Protein AF-A0A1G8MQ29-F1 (afdb_monomer_lite)

Structure (mmCIF, N/CA/C/O backbone):
data_AF-A0A1G8MQ29-F1
#
_entry.id   AF-A0A1G8MQ29-F1
#
loop_
_atom_site.group_PDB
_atom_site.id
_atom_site.type_symbol
_atom_site.label_atom_id
_atom_site.label_alt_id
_atom_site.label_comp_id
_atom_site.label_asym_id
_atom_site.label_entity_id
_atom_site.label_seq_id
_atom_site.pdbx_PDB_ins_code
_atom_site.Cartn_x
_atom_site.Cartn_y
_atom_site.Cartn_z
_atom_site.occupancy
_atom_site.B_iso_or_equiv
_atom_site.auth_seq_id
_atom_site.auth_comp_id
_atom_site.auth_asym_id
_atom_site.auth_atom_id
_atom_site.pdbx_PDB_model_num
ATOM 1 N N . MET A 1 1 ? 25.812 -59.696 -32.024 1.00 43.06 1 MET A N 1
ATOM 2 C CA . MET A 1 1 ? 26.783 -60.469 -31.212 1.00 43.06 1 MET A CA 1
ATOM 3 C C . MET A 1 1 ? 26.946 -59.745 -29.875 1.00 43.06 1 MET A C 1
ATOM 5 O O . MET A 1 1 ? 27.004 -58.524 -29.919 1.00 43.06 1 MET A O 1
ATOM 9 N N . LYS A 1 2 ? 26.996 -60.479 -28.745 1.00 42.94 2 LYS A N 1
ATOM 10 C CA . LYS A 1 2 ? 26.611 -60.116 -27.348 1.00 42.94 2 LYS A CA 1
ATOM 11 C C . LYS A 1 2 ? 25.101 -60.308 -27.122 1.00 42.94 2 LYS A C 1
ATOM 13 O O . LYS A 1 2 ? 24.331 -59.411 -27.417 1.00 42.94 2 LYS A O 1
ATOM 18 N N . VAL A 1 3 ? 24.565 -61.509 -26.886 1.00 38.62 3 VAL A N 1
ATOM 19 C CA . VAL A 1 3 ? 24.860 -62.586 -25.909 1.00 38.62 3 VAL A CA 1
ATOM 20 C C . VAL A 1 3 ? 24.613 -62.157 -24.459 1.00 38.62 3 VAL A C 1
ATOM 22 O O . VAL A 1 3 ? 25.480 -61.572 -23.825 1.00 38.62 3 VAL A O 1
ATOM 25 N N . PHE A 1 4 ? 23.386 -62.470 -24.022 1.00 38.66 4 PHE A N 1
ATOM 26 C CA . 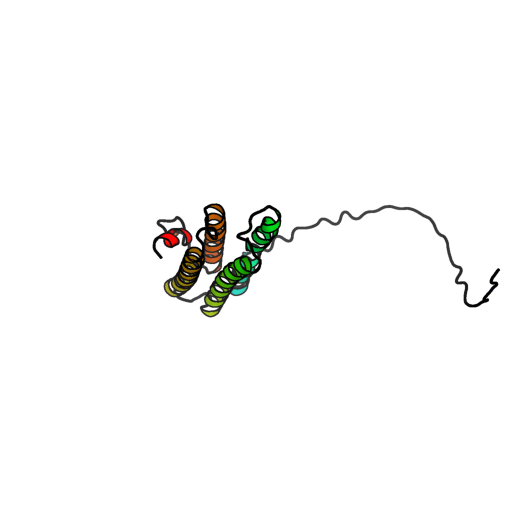PHE A 1 4 ? 22.964 -63.064 -22.749 1.00 38.66 4 PHE A CA 1
ATOM 27 C C . PHE A 1 4 ? 23.654 -62.625 -21.449 1.00 38.66 4 PHE A C 1
ATOM 29 O O . PHE A 1 4 ? 24.789 -63.006 -21.185 1.00 38.66 4 PHE A O 1
ATOM 36 N N . PHE A 1 5 ? 22.866 -62.028 -20.547 1.00 41.78 5 PHE A N 1
ATOM 37 C CA . PHE A 1 5 ? 22.913 -62.404 -19.136 1.00 41.78 5 PHE A CA 1
ATOM 38 C C . PHE A 1 5 ? 21.500 -62.701 -18.625 1.00 41.78 5 PHE A C 1
ATOM 40 O O . PHE A 1 5 ? 20.535 -61.997 -18.914 1.00 41.78 5 PHE A O 1
ATOM 47 N N . LEU A 1 6 ? 21.425 -63.845 -17.964 1.00 37.16 6 LEU A N 1
ATOM 48 C CA . LEU A 1 6 ? 20.270 -64.620 -17.543 1.00 37.16 6 LEU A CA 1
ATOM 49 C C . LEU A 1 6 ? 19.754 -64.148 -16.166 1.00 37.16 6 LEU A C 1
ATOM 51 O O . LEU A 1 6 ? 20.589 -63.859 -15.319 1.00 37.16 6 LEU A O 1
ATOM 55 N N . LEU A 1 7 ? 18.420 -64.231 -15.970 1.00 34.41 7 LEU A N 1
ATOM 56 C CA . LEU A 1 7 ? 17.682 -64.795 -14.803 1.00 34.41 7 LEU A CA 1
ATOM 57 C C . LEU A 1 7 ? 17.927 -64.142 -13.403 1.00 34.41 7 LEU A C 1
ATOM 59 O O . LEU A 1 7 ? 19.050 -63.833 -13.053 1.00 34.41 7 LEU A O 1
ATOM 63 N N . ILE A 1 8 ? 16.990 -63.875 -12.477 1.00 37.47 8 ILE A N 1
ATOM 64 C CA . ILE A 1 8 ? 15.744 -64.492 -11.951 1.00 37.47 8 ILE A CA 1
ATOM 65 C C . ILE A 1 8 ? 15.048 -63.346 -11.136 1.00 37.47 8 ILE A C 1
ATOM 67 O O . ILE A 1 8 ? 15.761 -62.528 -10.565 1.00 37.47 8 ILE A O 1
ATOM 71 N N . ILE A 1 9 ? 13.721 -63.146 -11.056 1.00 41.03 9 ILE A N 1
ATOM 72 C CA . ILE A 1 9 ? 12.843 -63.635 -9.962 1.00 41.03 9 ILE A CA 1
ATOM 73 C C . ILE A 1 9 ? 11.404 -63.101 -10.120 1.00 41.03 9 ILE A C 1
ATOM 75 O O . ILE A 1 9 ? 11.174 -61.909 -10.289 1.00 41.03 9 ILE A O 1
ATOM 79 N N . ALA A 1 10 ? 10.485 -64.058 -9.948 1.00 40.28 10 ALA A N 1
ATOM 80 C CA . ALA A 1 10 ? 9.101 -64.001 -9.473 1.00 40.28 10 ALA A CA 1
ATOM 81 C C . ALA A 1 10 ? 8.011 -63.367 -10.349 1.00 40.28 10 ALA A C 1
ATOM 83 O O . ALA A 1 10 ? 7.729 -62.173 -10.333 1.00 40.28 10 ALA A O 1
ATOM 84 N N . GLN A 1 11 ? 7.279 -64.284 -10.980 1.00 42.88 11 GLN A N 1
ATOM 85 C CA . GLN A 1 11 ? 5.867 -64.166 -11.304 1.00 42.88 11 GLN A CA 1
ATOM 86 C C . GLN A 1 11 ? 5.037 -63.879 -10.040 1.00 42.88 11 GLN A C 1
ATOM 88 O O . GLN A 1 11 ? 5.117 -64.615 -9.058 1.00 42.88 11 GLN A O 1
ATOM 93 N N . LEU A 1 12 ? 4.150 -62.891 -10.127 1.00 41.97 12 LEU A N 1
ATOM 94 C CA . LEU A 1 12 ? 2.882 -62.885 -9.403 1.00 41.97 12 LEU A CA 1
ATOM 95 C C . LEU A 1 12 ? 1.780 -62.736 -10.449 1.00 41.97 12 LEU A C 1
ATOM 97 O O . LEU A 1 12 ? 1.478 -61.653 -10.944 1.00 41.97 12 LEU A O 1
ATOM 101 N N . LEU A 1 13 ? 1.228 -63.885 -10.828 1.00 42.59 13 LEU A N 1
ATOM 102 C CA . LEU A 1 13 ? -0.071 -63.974 -11.468 1.00 42.59 13 LEU A CA 1
ATOM 103 C C . LEU A 1 13 ? -1.115 -63.650 -10.402 1.00 42.59 13 LEU A C 1
ATOM 105 O O . LEU A 1 13 ? -1.199 -64.368 -9.411 1.00 42.59 13 LEU A O 1
ATOM 109 N N . CYS A 1 14 ? -1.926 -62.619 -10.624 1.00 33.47 14 CYS A N 1
ATOM 110 C CA . CYS A 1 14 ? -3.363 -62.764 -10.440 1.00 33.47 14 CYS A CA 1
ATOM 111 C C . CYS A 1 14 ? -4.138 -61.582 -11.028 1.00 33.47 14 CYS A C 1
ATOM 113 O O . CYS A 1 14 ? -4.015 -60.442 -10.597 1.00 33.47 14 CYS A O 1
ATOM 115 N N . ASN A 1 15 ? -5.040 -61.965 -11.927 1.00 37.38 15 ASN A N 1
ATOM 116 C CA . ASN A 1 15 ? -6.368 -61.400 -12.103 1.00 37.38 15 ASN A CA 1
ATOM 117 C C . ASN A 1 15 ? -6.518 -60.142 -12.977 1.00 37.38 15 ASN A C 1
ATOM 119 O O . ASN A 1 15 ? -6.646 -59.015 -12.508 1.00 37.38 15 ASN A O 1
ATOM 123 N N . CYS A 1 16 ? -6.665 -60.393 -14.282 1.00 37.03 16 CYS A N 1
ATOM 124 C CA . CYS A 1 16 ? -7.562 -59.598 -15.113 1.00 37.03 16 CYS A CA 1
ATOM 125 C C . CYS A 1 16 ? -8.984 -59.673 -14.541 1.00 37.03 16 CYS A C 1
ATOM 127 O O . CYS A 1 16 ? -9.575 -60.749 -14.500 1.00 37.03 16 CYS A O 1
ATOM 129 N N . ASN A 1 17 ? -9.564 -58.528 -14.194 1.00 39.81 17 ASN A N 1
ATOM 130 C CA . ASN A 1 17 ? -11.003 -58.353 -14.321 1.00 39.81 17 ASN A CA 1
ATOM 131 C C . ASN A 1 17 ? -11.294 -56.954 -14.863 1.00 39.81 17 ASN A C 1
ATOM 133 O O . ASN A 1 17 ? -11.234 -55.951 -14.156 1.00 39.81 17 ASN A O 1
ATOM 137 N N . SER A 1 18 ? -11.585 -56.911 -16.156 1.00 43.41 18 SER A N 1
ATOM 138 C CA . SER A 1 18 ? -12.232 -55.797 -16.822 1.00 43.41 18 SER A CA 1
ATOM 139 C C . SER A 1 18 ? -13.719 -55.813 -16.474 1.00 43.41 18 SER A C 1
ATOM 141 O O . SER A 1 18 ? -14.455 -56.652 -16.991 1.00 43.41 18 SER A O 1
ATOM 143 N N . ASN A 1 19 ? -14.192 -54.856 -15.675 1.00 33.25 19 ASN A N 1
ATOM 144 C CA . ASN A 1 19 ? -15.547 -54.360 -15.880 1.00 33.25 19 ASN A CA 1
ATOM 145 C C . ASN A 1 19 ? -15.706 -52.899 -15.453 1.00 33.25 19 ASN A C 1
ATOM 147 O O . ASN A 1 19 ? -15.593 -52.520 -14.291 1.00 33.25 19 ASN A O 1
ATOM 151 N N . THR A 1 20 ? -15.987 -52.105 -16.473 1.00 42.69 20 THR A N 1
ATOM 152 C CA . THR A 1 20 ? -16.469 -50.733 -16.490 1.00 42.69 20 THR A CA 1
ATOM 153 C C . THR A 1 20 ? -17.643 -50.488 -15.544 1.00 42.69 20 THR A C 1
ATOM 155 O O . THR A 1 20 ? -18.653 -51.183 -15.624 1.00 42.69 20 THR A O 1
ATOM 158 N N . LYS A 1 21 ? -17.566 -49.411 -14.755 1.00 35.41 21 LYS A N 1
ATOM 159 C CA . LYS A 1 21 ? -18.692 -48.493 -14.513 1.00 35.41 21 LYS A CA 1
ATOM 160 C C . LYS A 1 21 ? -18.160 -47.144 -14.036 1.00 35.41 21 LYS A C 1
ATOM 162 O O . LYS A 1 21 ? -17.715 -46.981 -12.906 1.00 35.41 21 LYS A O 1
ATOM 167 N N . SER A 1 22 ? -18.220 -46.184 -14.949 1.00 37.84 22 SER A N 1
ATOM 168 C CA . SER A 1 22 ? -18.047 -44.759 -14.712 1.00 37.84 22 SER A CA 1
ATOM 169 C C . SER A 1 22 ? -19.053 -44.254 -13.675 1.00 37.84 22 SER A C 1
ATOM 171 O O . SER A 1 22 ? -20.263 -44.294 -13.903 1.00 37.84 22 SER A O 1
ATOM 173 N N . LYS A 1 23 ? -18.545 -43.712 -12.572 1.00 38.91 23 LYS A N 1
ATOM 174 C CA . LYS A 1 23 ? -19.179 -42.618 -11.835 1.00 38.91 23 LYS A CA 1
ATOM 175 C C . LYS A 1 23 ? -18.068 -41.642 -11.476 1.00 38.91 23 LYS A C 1
ATOM 177 O O . LYS A 1 23 ? -17.437 -41.763 -10.435 1.00 38.91 23 LYS A O 1
ATOM 182 N N . THR A 1 24 ? -17.780 -40.730 -12.397 1.00 37.34 24 THR A N 1
ATOM 183 C CA . THR A 1 24 ? -17.066 -39.496 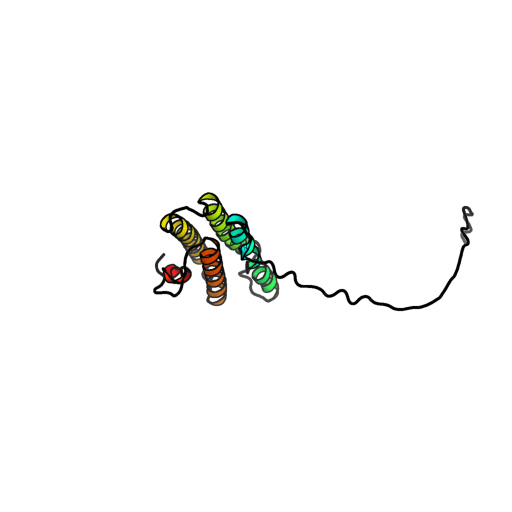-12.078 1.00 37.34 24 THR A CA 1
ATOM 184 C C . THR A 1 24 ? -17.968 -38.693 -11.156 1.00 37.34 24 THR A C 1
ATOM 186 O O . THR A 1 24 ? -18.961 -38.111 -11.591 1.00 37.34 24 THR A O 1
ATOM 189 N N . ASP A 1 25 ? -17.643 -38.767 -9.871 1.00 38.91 25 ASP A N 1
ATOM 190 C CA . ASP A 1 25 ? -18.096 -37.845 -8.849 1.00 38.91 25 ASP A CA 1
ATOM 191 C C . ASP A 1 25 ? -17.679 -36.438 -9.281 1.00 38.91 25 ASP A C 1
ATOM 193 O O . ASP A 1 25 ? -16.497 -36.138 -9.476 1.00 38.91 25 ASP A O 1
ATOM 197 N N . MET A 1 26 ? -18.678 -35.608 -9.556 1.00 42.94 26 MET A N 1
ATOM 198 C CA . MET A 1 26 ? -18.498 -34.221 -9.936 1.00 42.94 26 MET A CA 1
ATOM 199 C C . MET A 1 26 ? -18.197 -33.475 -8.638 1.00 42.94 26 MET A C 1
ATOM 201 O O . MET A 1 26 ? -19.090 -32.919 -8.001 1.00 42.94 26 MET A O 1
ATOM 205 N N . GLY A 1 27 ? -16.928 -33.544 -8.228 1.00 38.56 27 GLY A N 1
ATOM 206 C CA . GLY A 1 27 ? -16.370 -32.808 -7.105 1.00 38.56 27 GLY A CA 1
ATOM 207 C C . GLY A 1 27 ? -16.578 -31.319 -7.331 1.00 38.56 27 GLY A C 1
ATOM 208 O O . GLY A 1 27 ? -15.792 -30.648 -7.993 1.00 38.56 27 GLY A O 1
ATOM 209 N N . SER A 1 28 ? -17.696 -30.827 -6.811 1.00 43.56 28 SER A N 1
ATOM 210 C CA . SER A 1 28 ? -18.037 -29.422 -6.731 1.00 43.56 28 SER A CA 1
ATOM 211 C C . SER A 1 28 ? -16.914 -28.713 -5.983 1.00 43.56 28 SER A C 1
ATOM 213 O O . SER A 1 28 ? -16.771 -28.874 -4.770 1.00 43.56 28 SER A O 1
ATOM 215 N N . VAL A 1 29 ? -16.107 -27.935 -6.708 1.00 42.88 29 VAL A N 1
ATOM 216 C CA . VAL A 1 29 ? -15.176 -26.970 -6.124 1.00 42.88 29 VAL A CA 1
ATOM 217 C C . VAL A 1 29 ? -16.032 -25.892 -5.468 1.00 42.88 29 VAL A C 1
ATOM 219 O O . VAL A 1 29 ? -16.328 -24.845 -6.041 1.00 42.88 29 VAL A O 1
ATOM 222 N N . HIS A 1 30 ? -16.503 -26.185 -4.258 1.00 41.78 30 HIS A N 1
ATOM 223 C CA . HIS A 1 30 ? -17.039 -25.187 -3.359 1.00 41.78 30 HIS A CA 1
ATOM 224 C C . HIS A 1 30 ? -15.884 -24.241 -3.047 1.00 41.78 30 HIS A C 1
ATOM 226 O O . HIS A 1 30 ? -15.027 -24.526 -2.213 1.00 41.78 30 HIS A O 1
ATOM 232 N N . LYS A 1 31 ? -15.853 -23.111 -3.758 1.00 49.09 31 LYS A N 1
ATOM 233 C CA . LYS A 1 31 ? -15.123 -21.912 -3.359 1.00 49.09 31 LYS A CA 1
ATOM 234 C C . LYS A 1 31 ? -15.584 -21.602 -1.937 1.00 49.09 31 LYS A C 1
ATOM 236 O O . LYS A 1 31 ? -16.685 -21.086 -1.749 1.00 49.09 31 LYS A O 1
ATOM 241 N N . VAL A 1 32 ? -14.796 -22.009 -0.940 1.00 43.62 32 VAL A N 1
ATOM 242 C CA . VAL A 1 32 ? -15.079 -21.735 0.469 1.00 43.62 32 VAL A CA 1
ATOM 243 C C . VAL A 1 32 ? -15.098 -20.221 0.602 1.00 43.62 32 VAL A C 1
ATOM 245 O O . VAL A 1 32 ? -14.066 -19.556 0.584 1.00 43.62 32 VAL A O 1
ATOM 248 N N . ARG A 1 33 ? -16.304 -19.659 0.639 1.00 48.03 33 ARG A N 1
ATOM 249 C CA . ARG A 1 33 ? -16.532 -18.245 0.891 1.00 48.03 33 ARG A CA 1
ATOM 250 C C . ARG A 1 33 ? -16.209 -18.033 2.364 1.00 48.03 33 ARG A C 1
ATOM 252 O O . ARG A 1 33 ? -17.042 -18.305 3.223 1.00 48.03 33 ARG A O 1
ATOM 259 N N . TYR A 1 34 ? -14.967 -17.649 2.645 1.00 51.81 34 TYR A N 1
ATOM 260 C CA . TYR A 1 34 ? -14.513 -17.353 3.998 1.00 51.81 34 TYR A CA 1
ATOM 261 C C . TYR A 1 34 ? -15.418 -16.258 4.579 1.00 51.81 34 TYR A C 1
ATOM 263 O O . TYR A 1 34 ? -15.590 -15.196 3.978 1.00 51.81 34 TYR A O 1
ATOM 271 N N . ASN A 1 35 ? -16.067 -16.544 5.706 1.00 58.03 35 ASN A N 1
ATOM 272 C CA . ASN A 1 35 ? -16.950 -15.598 6.377 1.00 58.03 35 ASN A CA 1
ATOM 273 C C . ASN A 1 35 ? -16.059 -14.531 7.039 1.00 58.03 35 ASN A C 1
ATOM 275 O O . ASN A 1 35 ? -15.435 -14.805 8.061 1.00 58.03 35 ASN A O 1
ATOM 279 N N . SER A 1 36 ? -15.967 -13.324 6.466 1.00 56.28 36 SER A N 1
ATOM 280 C CA . SER A 1 36 ? -15.068 -12.259 6.963 1.00 56.28 36 SER A CA 1
ATOM 281 C C . SER A 1 36 ? -15.369 -11.811 8.403 1.00 56.28 36 SER A C 1
ATOM 283 O O . SER A 1 36 ? -14.525 -11.199 9.056 1.00 56.28 36 SER A O 1
ATOM 285 N N . ALA A 1 37 ? -16.548 -12.165 8.928 1.00 65.31 37 ALA A N 1
ATOM 286 C CA . ALA A 1 37 ? -16.989 -11.855 10.283 1.00 65.31 37 ALA A CA 1
ATOM 287 C C . ALA A 1 37 ? -16.193 -12.566 11.397 1.00 65.31 37 ALA A C 1
ATOM 289 O O . ALA A 1 37 ? -16.278 -12.134 12.542 1.00 65.31 37 ALA A O 1
ATOM 290 N N . SER A 1 38 ? -15.424 -13.625 11.101 1.00 84.44 38 SER A N 1
ATOM 291 C CA . SER A 1 38 ? -14.683 -14.389 12.123 1.00 84.44 38 SER A CA 1
ATOM 292 C C . SER A 1 38 ? -13.178 -14.113 12.172 1.00 84.44 38 SER A C 1
ATOM 294 O O . SER A 1 38 ? -12.480 -14.752 12.954 1.00 84.44 38 SER A O 1
ATOM 296 N N . MET A 1 39 ? -12.653 -13.227 11.323 1.00 92.44 39 MET A N 1
ATOM 297 C CA . MET A 1 39 ? -11.211 -12.977 11.256 1.00 92.44 39 MET A CA 1
ATOM 298 C C . MET A 1 39 ? -10.759 -12.052 12.387 1.00 92.44 39 MET A C 1
ATOM 300 O O . MET A 1 39 ? -11.361 -11.002 12.627 1.00 92.44 39 MET A O 1
ATOM 304 N N . THR A 1 40 ? -9.657 -12.408 13.039 1.00 96.69 40 THR A N 1
ATOM 305 C CA . THR A 1 40 ? -8.945 -11.516 13.961 1.00 96.69 40 THR A CA 1
ATOM 306 C C . THR A 1 40 ? -8.389 -10.299 13.216 1.00 96.69 40 THR A C 1
ATOM 308 O O . THR A 1 40 ? -8.173 -10.334 12.002 1.00 96.69 40 THR A O 1
ATOM 311 N N . TYR A 1 41 ? -8.100 -9.216 13.939 1.00 97.31 41 TYR A N 1
ATOM 312 C CA . TYR A 1 41 ? -7.455 -8.021 13.382 1.00 97.31 41 TYR A CA 1
ATOM 313 C C . TYR A 1 41 ? -6.177 -8.339 12.584 1.00 97.31 41 TYR A C 1
ATOM 315 O O . TYR A 1 41 ? -6.000 -7.881 11.455 1.00 97.31 41 TYR A O 1
ATOM 323 N N . GLN A 1 42 ? -5.312 -9.197 13.134 1.00 98.00 42 GLN A N 1
ATOM 324 C CA . GLN A 1 42 ? -4.077 -9.606 12.469 1.00 98.00 42 GLN A CA 1
ATOM 325 C C . GLN A 1 42 ? -4.343 -10.416 11.193 1.00 98.00 42 GLN A C 1
ATOM 327 O O . GLN A 1 42 ? -3.630 -10.245 10.204 1.00 98.00 42 GLN A O 1
ATOM 332 N N . GLU A 1 43 ? -5.342 -11.301 11.195 1.00 98.12 43 GLU A N 1
ATOM 333 C CA . GLU A 1 43 ? -5.715 -12.075 10.007 1.00 98.12 43 GLU A CA 1
ATOM 334 C C . GLU A 1 43 ? -6.292 -11.181 8.911 1.00 98.12 43 GLU A C 1
ATOM 336 O O . GLU A 1 43 ? -5.925 -11.361 7.752 1.00 98.12 43 GLU A O 1
ATOM 341 N N . LYS A 1 44 ? -7.129 -10.191 9.261 1.00 97.88 44 LYS A N 1
ATOM 342 C CA . LYS A 1 44 ? -7.653 -9.204 8.301 1.00 97.88 44 LYS A CA 1
ATOM 343 C C . LYS A 1 44 ? -6.505 -8.487 7.596 1.00 97.88 44 LYS A C 1
ATOM 345 O O . LYS A 1 44 ? -6.423 -8.525 6.372 1.00 97.88 44 LYS A O 1
ATOM 350 N N . LEU A 1 45 ? -5.560 -7.939 8.359 1.00 98.44 45 LEU A N 1
ATOM 351 C CA . LEU A 1 45 ? -4.381 -7.265 7.809 1.00 98.44 45 LEU A CA 1
ATOM 352 C C . LEU A 1 45 ? -3.506 -8.185 6.952 1.00 98.44 45 LEU A C 1
ATOM 354 O O . LEU A 1 45 ? -3.074 -7.802 5.869 1.00 98.44 45 LEU A O 1
ATOM 358 N N . LYS A 1 46 ? -3.247 -9.417 7.404 1.00 98.25 46 LYS A N 1
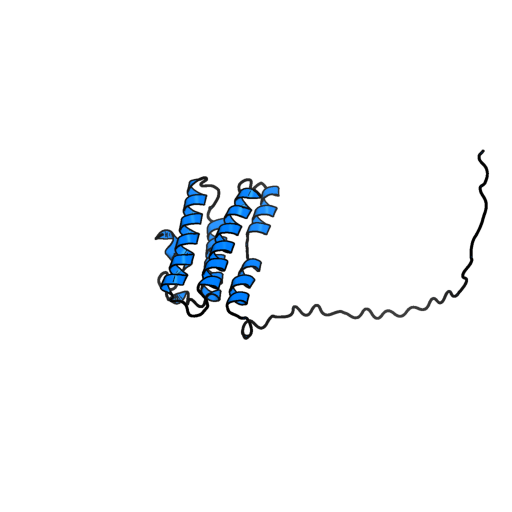ATOM 359 C CA . LYS A 1 46 ? -2.460 -10.382 6.621 1.00 98.25 46 LYS A CA 1
ATOM 360 C C . LYS A 1 46 ? -3.166 -10.800 5.334 1.00 98.25 46 LYS A C 1
ATOM 362 O O . LYS A 1 46 ? -2.477 -11.091 4.360 1.00 98.25 46 LYS A O 1
ATOM 367 N N . SER A 1 47 ? -4.498 -10.830 5.316 1.00 97.44 47 SER A N 1
ATOM 368 C CA . SER A 1 47 ? -5.252 -11.222 4.125 1.00 97.44 47 SER A CA 1
ATOM 369 C C . SER A 1 47 ? -5.108 -10.237 2.967 1.00 97.44 47 SER A C 1
ATOM 371 O O . SER A 1 47 ? -5.098 -10.681 1.825 1.00 97.44 47 SER A O 1
ATOM 373 N N . CYS A 1 48 ? -4.843 -8.952 3.240 1.00 97.88 48 CYS A N 1
ATOM 374 C CA . CYS A 1 48 ? -4.555 -7.946 2.210 1.00 97.88 48 CYS A CA 1
ATOM 375 C C . CYS A 1 48 ? -3.342 -8.304 1.334 1.00 97.88 48 CYS A C 1
ATOM 377 O O . CYS A 1 48 ? -3.221 -7.817 0.217 1.00 97.88 48 CYS A O 1
ATOM 379 N N . LYS A 1 49 ? -2.440 -9.179 1.804 1.00 97.94 49 LYS A N 1
ATOM 380 C CA . LYS A 1 49 ? -1.294 -9.637 1.003 1.00 97.94 49 LYS A CA 1
ATOM 381 C C . LYS A 1 49 ? -1.700 -10.466 -0.216 1.00 97.94 49 LYS A C 1
ATOM 383 O O . LYS A 1 49 ? -0.901 -10.595 -1.137 1.00 97.94 49 LYS A O 1
ATOM 388 N N . ALA A 1 50 ? -2.904 -11.041 -0.216 1.00 96.62 50 ALA A N 1
ATOM 389 C CA . ALA A 1 50 ? -3.433 -11.772 -1.365 1.00 96.62 50 ALA A CA 1
ATOM 390 C C . ALA A 1 50 ? -3.751 -10.848 -2.552 1.00 96.62 50 ALA A C 1
ATOM 392 O O . ALA A 1 50 ? -3.738 -11.312 -3.688 1.00 96.62 50 ALA A O 1
ATOM 393 N N . ASP A 1 51 ? -3.973 -9.559 -2.286 1.00 95.81 51 ASP A N 1
ATOM 394 C CA . ASP A 1 51 ? -4.312 -8.544 -3.286 1.00 95.81 51 ASP A CA 1
ATOM 395 C C . ASP A 1 51 ? -3.083 -7.729 -3.730 1.00 95.81 51 ASP A C 1
ATOM 397 O O . ASP A 1 51 ? -3.205 -6.717 -4.416 1.00 95.81 51 ASP A O 1
ATOM 401 N N . TYR A 1 52 ? -1.871 -8.153 -3.350 1.00 98.38 52 TYR A N 1
ATOM 402 C CA . TYR A 1 52 ? -0.645 -7.495 -3.795 1.00 98.38 52 TYR A CA 1
ATOM 403 C C . TYR A 1 52 ? -0.498 -7.575 -5.324 1.00 98.38 52 TYR A C 1
ATOM 405 O O . TYR A 1 52 ? -0.465 -8.679 -5.875 1.00 98.38 52 TYR A O 1
ATOM 413 N N . PRO A 1 53 ? -0.294 -6.438 -6.017 1.00 98.19 53 PRO A N 1
ATOM 414 C CA . PRO A 1 53 ? -0.174 -6.422 -7.474 1.00 98.19 53 PRO A CA 1
ATOM 415 C C . PRO A 1 53 ? 1.209 -6.892 -7.958 1.00 98.19 53 PRO A C 1
ATOM 417 O O . PRO A 1 53 ? 1.399 -7.145 -9.144 1.00 98.19 53 PRO A O 1
ATOM 420 N N . PHE A 1 54 ? 2.180 -7.044 -7.051 1.00 98.19 54 PHE A N 1
ATOM 421 C CA . PHE A 1 54 ? 3.602 -7.190 -7.385 1.00 98.19 54 PHE A CA 1
ATOM 422 C C . PHE A 1 54 ? 3.948 -8.481 -8.135 1.00 98.19 54 PHE A C 1
ATOM 424 O O . PHE A 1 54 ? 4.918 -8.501 -8.885 1.00 98.19 54 PHE A O 1
ATOM 431 N N . VAL A 1 55 ? 3.161 -9.553 -7.969 1.00 97.19 55 VAL A N 1
ATOM 432 C CA . VAL A 1 55 ? 3.328 -10.774 -8.780 1.00 97.19 55 VAL A CA 1
ATOM 433 C C . VAL A 1 55 ? 2.946 -10.491 -10.231 1.00 97.19 55 VAL A C 1
ATOM 435 O O . VAL A 1 55 ? 3.741 -10.759 -11.125 1.00 97.19 55 VAL A O 1
ATOM 438 N N . ARG A 1 56 ? 1.781 -9.867 -10.454 1.00 97.56 56 ARG A N 1
ATOM 439 C CA . ARG A 1 56 ? 1.322 -9.465 -11.790 1.00 97.56 56 ARG A CA 1
ATOM 440 C C . ARG A 1 56 ? 2.294 -8.477 -12.438 1.00 97.56 56 ARG A C 1
ATOM 442 O O . ARG A 1 56 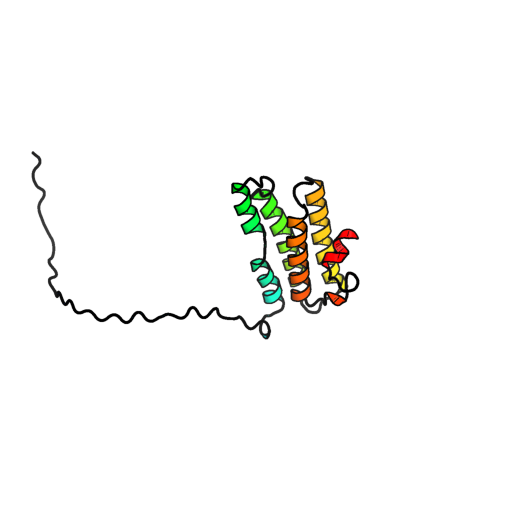? 2.622 -8.634 -13.606 1.00 97.56 56 ARG A O 1
ATOM 449 N N . TRP A 1 57 ? 2.780 -7.484 -11.692 1.00 98.06 57 TRP A N 1
ATOM 450 C CA . TRP A 1 57 ? 3.802 -6.555 -12.190 1.00 98.06 57 TRP A CA 1
ATOM 451 C C . TRP A 1 57 ? 5.064 -7.309 -12.621 1.00 98.06 57 TRP A C 1
ATOM 453 O O . TRP A 1 57 ? 5.547 -7.150 -13.738 1.00 98.06 57 TRP A O 1
ATOM 463 N N . ARG A 1 58 ? 5.5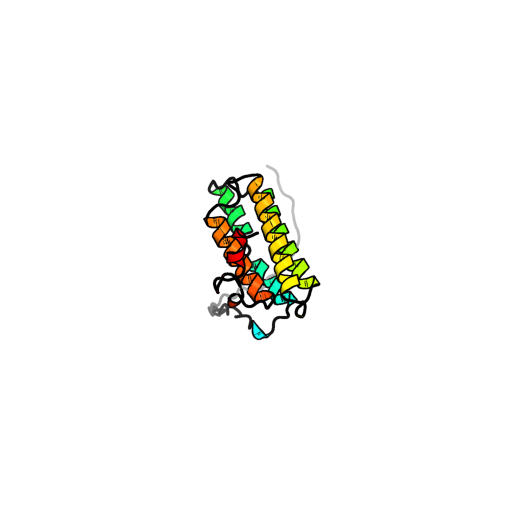62 -8.223 -11.783 1.00 97.88 58 ARG A N 1
ATOM 464 C CA . ARG A 1 58 ? 6.746 -9.022 -12.116 1.00 97.88 58 ARG A CA 1
ATOM 465 C C . ARG A 1 58 ? 6.550 -9.885 -13.366 1.00 97.88 58 ARG A C 1
ATOM 467 O O . ARG A 1 58 ? 7.494 -10.044 -14.137 1.00 97.88 58 ARG A O 1
ATOM 474 N N . GLU A 1 59 ? 5.356 -10.433 -13.576 1.00 97.88 59 GLU A N 1
ATOM 475 C CA . GLU A 1 59 ? 5.006 -11.171 -14.796 1.00 97.88 59 GLU A CA 1
ATOM 476 C C . GLU A 1 59 ? 5.034 -10.263 -16.036 1.00 97.88 59 GLU A C 1
ATOM 478 O O . GLU A 1 59 ? 5.628 -10.643 -17.050 1.00 97.88 59 GLU A O 1
ATOM 483 N N . ALA A 1 60 ? 4.500 -9.041 -15.921 1.00 97.38 60 ALA A N 1
ATOM 484 C CA . ALA A 1 60 ? 4.451 -8.043 -16.991 1.00 97.38 60 ALA A CA 1
ATOM 485 C C . ALA A 1 60 ? 5.838 -7.552 -17.448 1.00 97.38 60 ALA A C 1
ATOM 487 O O . ALA A 1 60 ? 5.983 -7.064 -18.567 1.00 97.38 60 ALA A O 1
ATOM 488 N N . PHE A 1 61 ? 6.900 -7.765 -16.667 1.00 97.44 61 PHE A N 1
ATOM 489 C CA . PHE A 1 61 ? 8.266 -7.529 -17.147 1.00 97.44 61 PHE A CA 1
ATOM 490 C C . PHE A 1 61 ? 8.573 -8.277 -18.455 1.00 97.44 61 PHE A C 1
ATOM 492 O O . PHE A 1 61 ? 9.232 -7.738 -19.340 1.00 97.44 61 PHE A O 1
ATOM 499 N N . ASN A 1 62 ? 8.067 -9.507 -18.612 1.00 95.69 62 ASN A N 1
ATOM 500 C CA . ASN A 1 62 ? 8.270 -10.289 -19.839 1.00 95.69 62 ASN A CA 1
ATOM 501 C C . ASN A 1 62 ? 7.459 -9.754 -21.035 1.00 95.69 62 ASN A C 1
ATOM 503 O O . ASN A 1 62 ? 7.668 -10.197 -22.162 1.00 95.69 62 ASN A O 1
ATOM 507 N N . GLU A 1 63 ? 6.547 -8.814 -20.790 1.00 96.06 63 GLU A N 1
ATOM 508 C CA . GLU A 1 63 ? 5.721 -8.135 -21.792 1.00 96.06 63 GLU A CA 1
ATOM 509 C C . GLU A 1 63 ? 6.300 -6.764 -22.187 1.00 96.06 63 GLU A C 1
ATOM 511 O O . GLU A 1 63 ? 5.699 -6.048 -22.984 1.00 96.06 63 GLU A O 1
ATOM 516 N N . GLY A 1 64 ? 7.487 -6.412 -21.673 1.00 96.12 64 GLY A N 1
ATOM 517 C CA . GLY A 1 64 ? 8.194 -5.168 -21.995 1.00 96.12 64 GLY A CA 1
ATOM 518 C C . GLY A 1 64 ? 8.088 -4.074 -20.931 1.00 96.12 64 GLY A C 1
ATOM 519 O O . GLY A 1 64 ? 8.599 -2.980 -21.151 1.00 96.12 64 GLY A O 1
ATOM 520 N N . PHE A 1 65 ? 7.474 -4.351 -19.776 1.00 96.06 65 PHE A N 1
ATOM 521 C CA . PHE A 1 65 ? 7.441 -3.427 -18.637 1.00 96.06 65 PHE A CA 1
ATOM 522 C C . PHE A 1 65 ? 8.728 -3.548 -17.803 1.00 96.06 65 PHE A C 1
ATOM 524 O O . PHE A 1 65 ? 8.760 -4.162 -16.732 1.00 96.06 65 PHE A O 1
ATOM 531 N N . GLU A 1 66 ? 9.827 -3.010 -18.337 1.00 95.81 66 GLU A N 1
ATOM 532 C CA . GLU A 1 66 ? 11.181 -3.146 -17.777 1.00 95.81 66 GLU A CA 1
ATOM 533 C C . GLU A 1 66 ? 11.319 -2.584 -16.351 1.00 95.81 66 GLU A C 1
ATOM 535 O O . GLU A 1 66 ? 12.139 -3.081 -15.575 1.00 95.81 66 GLU A O 1
ATOM 540 N N . GLN A 1 67 ? 10.474 -1.622 -15.961 1.00 95.56 67 GLN A N 1
ATOM 541 C CA . GLN A 1 67 ? 10.459 -1.052 -14.613 1.00 95.56 67 GLN A CA 1
ATOM 542 C C . GLN A 1 67 ? 10.101 -2.086 -13.534 1.00 95.56 67 GLN A C 1
ATOM 544 O O . GLN A 1 67 ? 10.529 -1.970 -12.382 1.00 95.56 67 GLN A O 1
ATOM 549 N N . TYR A 1 68 ? 9.380 -3.153 -13.890 1.00 97.44 68 TYR A N 1
ATOM 550 C CA . TYR A 1 68 ? 8.938 -4.180 -12.951 1.00 97.44 68 TYR A CA 1
ATOM 551 C C . TYR A 1 68 ? 10.004 -5.222 -12.628 1.00 97.44 68 TYR A C 1
ATOM 553 O O . TYR A 1 68 ? 9.685 -6.401 -12.482 1.00 97.44 68 TYR A O 1
ATOM 561 N N . THR A 1 69 ? 11.271 -4.823 -12.491 1.00 97.75 69 THR A N 1
ATOM 562 C CA . THR A 1 69 ? 12.361 -5.700 -12.034 1.00 97.75 69 THR A CA 1
ATOM 563 C C . THR A 1 69 ? 12.000 -6.418 -10.726 1.00 97.75 69 THR A C 1
ATOM 565 O O . THR A 1 69 ? 11.166 -5.955 -9.942 1.00 97.75 69 THR A O 1
ATOM 568 N N . GLU A 1 70 ? 12.621 -7.573 -10.472 1.00 98.25 70 GLU A N 1
ATOM 569 C CA . GLU A 1 70 ? 12.442 -8.280 -9.197 1.00 98.25 70 GLU A CA 1
ATOM 570 C C . GLU A 1 70 ? 12.804 -7.383 -8.004 1.00 98.25 70 GLU A C 1
ATOM 572 O O . GLU A 1 70 ? 12.080 -7.356 -7.010 1.00 98.25 70 GLU A O 1
ATOM 577 N N . GLU A 1 71 ? 13.880 -6.604 -8.130 1.00 98.00 71 GLU A N 1
ATOM 578 C CA . GLU A 1 71 ? 14.296 -5.631 -7.125 1.00 98.00 71 GLU A CA 1
ATOM 579 C C . GLU A 1 71 ? 13.196 -4.599 -6.854 1.00 98.00 71 GLU A C 1
ATOM 581 O O . GLU A 1 71 ? 12.757 -4.470 -5.711 1.00 98.00 71 GLU A O 1
ATOM 586 N N . ASN A 1 72 ? 12.682 -3.930 -7.888 1.00 97.56 72 ASN A N 1
ATOM 587 C CA . ASN A 1 72 ? 11.655 -2.901 -7.728 1.00 97.56 72 ASN A CA 1
ATOM 588 C C . ASN A 1 72 ? 10.372 -3.475 -7.120 1.00 97.56 72 ASN A C 1
ATOM 590 O O . ASN A 1 72 ? 9.873 -2.949 -6.123 1.00 97.56 72 ASN A O 1
ATOM 594 N N . CYS A 1 73 ? 9.883 -4.609 -7.629 1.00 98.25 73 CYS A N 1
ATOM 595 C CA . CYS A 1 73 ? 8.699 -5.275 -7.081 1.00 98.25 73 CYS A CA 1
ATOM 596 C C . CYS A 1 73 ? 8.884 -5.649 -5.600 1.00 98.25 73 CYS A C 1
ATOM 598 O O . CYS A 1 73 ? 7.971 -5.465 -4.790 1.00 98.25 73 CYS A O 1
ATOM 600 N N . ASN A 1 74 ? 10.073 -6.127 -5.219 1.00 98.50 74 ASN A N 1
ATOM 601 C CA . ASN A 1 74 ? 10.390 -6.447 -3.828 1.00 98.50 74 ASN A CA 1
ATOM 602 C C . ASN A 1 74 ? 10.462 -5.198 -2.940 1.00 98.50 74 ASN A C 1
ATOM 604 O O . ASN A 1 74 ? 10.043 -5.262 -1.782 1.00 98.50 74 ASN A O 1
ATOM 608 N N . ARG A 1 75 ? 10.931 -4.058 -3.462 1.00 98.38 75 ARG A N 1
ATOM 609 C CA . ARG A 1 75 ? 10.931 -2.775 -2.740 1.00 98.38 75 ARG A CA 1
ATOM 610 C C . ARG A 1 75 ? 9.506 -2.313 -2.437 1.00 98.38 75 ARG A C 1
ATOM 612 O O . ARG A 1 75 ? 9.208 -2.034 -1.276 1.00 98.38 75 ARG A O 1
ATOM 619 N N . PHE A 1 76 ? 8.605 -2.327 -3.424 1.00 98.50 76 PHE A N 1
ATOM 620 C CA . PHE A 1 76 ? 7.184 -2.031 -3.198 1.00 98.50 76 PHE A CA 1
ATOM 621 C C . PHE A 1 76 ? 6.567 -2.986 -2.174 1.00 98.50 76 PHE A C 1
ATOM 623 O O . PHE A 1 76 ? 5.973 -2.551 -1.185 1.00 98.50 76 PHE A O 1
ATOM 630 N N . LYS A 1 77 ? 6.774 -4.294 -2.357 1.00 98.62 77 LYS A N 1
ATOM 631 C CA . LYS A 1 77 ? 6.280 -5.322 -1.439 1.00 98.62 77 LYS A CA 1
ATOM 632 C C . LYS A 1 77 ? 6.733 -5.079 0.001 1.00 98.62 77 LYS A C 1
ATOM 634 O O . LYS A 1 77 ? 5.919 -5.172 0.919 1.00 98.62 77 LYS A O 1
ATOM 639 N N . LEU A 1 78 ? 8.010 -4.756 0.201 1.00 98.69 78 LEU A N 1
ATOM 640 C CA . LEU A 1 78 ? 8.582 -4.514 1.521 1.00 98.69 78 LEU A CA 1
ATOM 641 C C . LEU A 1 78 ? 7.926 -3.315 2.219 1.00 98.69 78 LEU A C 1
ATOM 643 O O . LEU A 1 78 ? 7.679 -3.375 3.423 1.00 98.69 78 LEU A O 1
ATOM 647 N N . ILE A 1 79 ? 7.593 -2.252 1.481 1.00 98.75 79 ILE A N 1
ATOM 648 C CA . ILE A 1 79 ? 6.911 -1.078 2.042 1.00 98.75 79 ILE A CA 1
ATOM 649 C C . ILE A 1 79 ? 5.544 -1.469 2.623 1.00 98.75 79 ILE A C 1
ATOM 651 O O . ILE A 1 79 ? 5.243 -1.130 3.771 1.00 98.75 79 ILE A O 1
ATOM 655 N N . PHE A 1 80 ? 4.739 -2.239 1.886 1.00 98.81 80 PHE A N 1
ATOM 656 C CA . PHE A 1 80 ? 3.431 -2.687 2.380 1.00 98.81 80 PHE A CA 1
ATOM 657 C C . PHE A 1 80 ? 3.532 -3.778 3.449 1.00 98.81 80 PHE A C 1
ATOM 659 O O . PHE A 1 80 ? 2.709 -3.810 4.366 1.00 98.81 80 PHE A O 1
ATOM 666 N N . ASP A 1 81 ? 4.541 -4.649 3.384 1.00 98.81 81 ASP A N 1
ATOM 667 C CA . ASP A 1 81 ? 4.810 -5.613 4.452 1.00 98.81 81 ASP A CA 1
ATOM 668 C C . ASP A 1 81 ? 5.124 -4.890 5.771 1.00 98.81 81 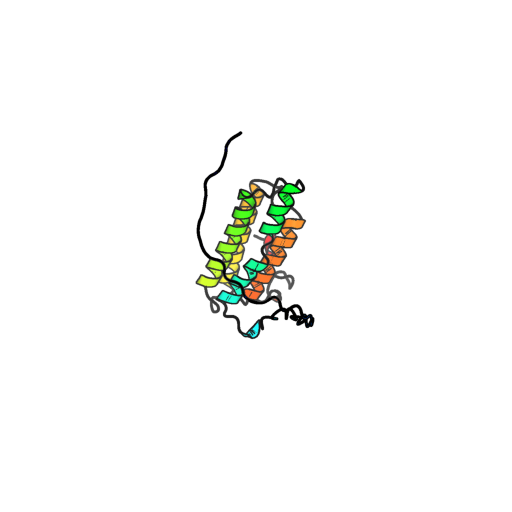ASP A C 1
ATOM 670 O O . ASP A 1 81 ? 4.612 -5.287 6.823 1.00 98.81 81 ASP A O 1
ATOM 674 N N . ASN A 1 82 ? 5.913 -3.812 5.712 1.00 98.81 82 ASN A N 1
ATOM 675 C CA . ASN A 1 82 ? 6.244 -2.978 6.865 1.00 98.81 82 ASN A CA 1
ATOM 676 C C . ASN A 1 82 ? 5.018 -2.232 7.398 1.00 98.81 82 ASN A C 1
ATOM 678 O O . ASN A 1 82 ? 4.786 -2.260 8.604 1.00 98.81 82 ASN A O 1
ATOM 682 N N . LEU A 1 83 ? 4.189 -1.651 6.521 1.00 98.81 83 LEU A N 1
ATOM 683 C CA . LEU A 1 83 ? 2.916 -1.034 6.910 1.00 98.81 83 LEU A CA 1
ATOM 684 C C . LEU A 1 83 ? 2.020 -2.024 7.668 1.00 98.81 83 LEU A C 1
ATOM 686 O O . LEU A 1 83 ? 1.547 -1.730 8.764 1.00 98.81 83 LEU A O 1
ATOM 690 N N . ILE A 1 84 ? 1.817 -3.221 7.112 1.00 98.88 84 ILE A N 1
ATOM 691 C CA . ILE A 1 84 ? 1.008 -4.270 7.744 1.00 98.88 84 ILE A CA 1
ATOM 692 C C . ILE A 1 84 ? 1.615 -4.687 9.089 1.00 98.88 84 ILE A C 1
ATOM 694 O O . ILE A 1 84 ? 0.885 -4.845 10.067 1.00 98.88 84 ILE A O 1
ATOM 698 N N . SER A 1 85 ? 2.937 -4.853 9.160 1.00 98.81 85 SER A N 1
ATOM 699 C CA . SER A 1 85 ? 3.642 -5.193 10.401 1.00 98.81 85 SER A CA 1
ATOM 700 C C . SER A 1 85 ? 3.453 -4.121 11.480 1.00 98.81 85 SER A C 1
ATOM 702 O O . SER A 1 85 ? 3.122 -4.442 12.624 1.00 98.81 85 SER A O 1
ATOM 704 N N . ASP A 1 86 ? 3.579 -2.846 11.111 1.00 98.81 86 ASP A N 1
ATOM 705 C CA . ASP A 1 86 ? 3.363 -1.713 12.008 1.00 98.81 86 ASP A CA 1
ATOM 706 C C . ASP A 1 86 ? 1.919 -1.649 12.508 1.00 98.81 86 ASP A C 1
ATOM 708 O O . ASP A 1 86 ? 1.698 -1.504 13.710 1.00 98.81 86 ASP A O 1
ATOM 712 N N . LEU A 1 87 ? 0.933 -1.842 11.630 1.00 98.81 87 LEU A N 1
ATOM 713 C CA . LEU A 1 87 ? -0.481 -1.871 12.010 1.00 98.81 87 LEU A CA 1
ATOM 714 C C . LEU A 1 87 ? -0.807 -3.043 12.943 1.00 98.81 87 LEU A C 1
ATOM 716 O O . LEU A 1 87 ? -1.561 -2.862 13.900 1.00 98.81 87 LEU A O 1
ATOM 720 N N . ILE A 1 88 ? -0.225 -4.225 12.709 1.00 98.69 88 ILE A N 1
ATOM 721 C CA . ILE A 1 88 ? -0.352 -5.385 13.608 1.00 98.69 88 ILE A CA 1
ATOM 722 C C . ILE A 1 88 ? 0.237 -5.058 14.983 1.00 98.69 88 ILE A C 1
ATOM 724 O O . ILE A 1 88 ? -0.380 -5.375 15.997 1.00 98.69 88 ILE A O 1
ATOM 728 N N . ARG A 1 89 ? 1.414 -4.423 15.018 1.00 98.62 89 ARG A N 1
ATOM 729 C CA . ARG A 1 89 ? 2.115 -4.051 16.252 1.00 98.62 89 ARG A CA 1
ATOM 730 C C . ARG A 1 89 ? 1.370 -2.987 17.057 1.00 98.62 89 ARG A C 1
ATOM 732 O O . ARG A 1 89 ? 1.356 -3.077 18.279 1.00 98.62 89 ARG A O 1
ATOM 739 N N . LEU A 1 90 ? 0.768 -2.004 16.387 1.00 98.56 90 LEU A N 1
ATOM 740 C CA . LEU A 1 90 ? -0.103 -1.006 17.016 1.00 98.56 90 LEU A CA 1
ATOM 741 C C . LEU A 1 90 ? -1.345 -1.663 17.640 1.00 98.56 90 LEU A C 1
ATOM 743 O O . LEU A 1 90 ? -1.746 -1.311 18.747 1.00 98.56 90 LEU A O 1
ATOM 747 N N . GLY A 1 91 ? -1.909 -2.662 16.959 1.00 98.00 91 GLY A N 1
ATOM 748 C CA . GLY A 1 91 ? -3.063 -3.419 17.431 1.00 98.00 91 GLY A CA 1
ATOM 749 C C . GLY A 1 91 ? -4.408 -2.761 17.110 1.00 98.00 91 GLY A C 1
ATOM 750 O O . GLY A 1 91 ? -4.499 -1.613 16.677 1.00 98.00 91 GLY A O 1
ATOM 751 N N . GLU A 1 92 ? -5.486 -3.519 17.314 1.00 97.38 92 GLU A N 1
ATOM 752 C CA . GLU A 1 92 ? -6.840 -3.131 16.893 1.00 97.38 92 GLU A CA 1
ATOM 753 C C . GLU A 1 92 ? -7.336 -1.847 17.568 1.00 97.38 92 GLU A C 1
ATOM 755 O O . GLU A 1 92 ? -7.972 -1.014 16.922 1.00 97.38 92 GLU A O 1
ATOM 760 N N . HIS A 1 93 ? -6.996 -1.664 18.843 1.00 96.81 93 HIS A N 1
ATOM 761 C CA . HIS A 1 93 ? -7.484 -0.570 19.684 1.00 96.81 93 HIS A CA 1
ATOM 762 C C . HIS A 1 93 ? -6.550 0.649 19.741 1.00 96.81 93 HIS A C 1
ATOM 764 O O . HIS A 1 93 ? -6.775 1.536 20.565 1.00 96.81 93 HIS A O 1
ATOM 770 N N . SER A 1 94 ? -5.505 0.707 18.906 1.00 97.38 94 SER A N 1
ATOM 771 C CA . SER A 1 94 ? -4.646 1.895 18.830 1.00 97.38 94 SER A CA 1
ATOM 772 C C . SER A 1 94 ? -5.414 3.110 18.307 1.00 97.38 94 SER A C 1
ATOM 774 O O . SER A 1 94 ? -6.448 2.977 17.641 1.00 97.38 94 SER A O 1
ATOM 776 N N . GLN A 1 95 ? -4.894 4.310 18.563 1.00 97.56 95 GLN A N 1
ATOM 777 C CA . GLN A 1 95 ? -5.548 5.535 18.114 1.00 97.56 95 GLN A CA 1
ATOM 778 C C . GLN A 1 95 ? -5.520 5.638 16.584 1.00 97.56 95 GLN A C 1
ATOM 780 O O . GLN A 1 95 ? -4.532 5.271 15.942 1.00 97.56 95 GLN A O 1
ATOM 785 N N . SER A 1 96 ? -6.577 6.204 15.988 1.00 97.06 96 SER A N 1
ATOM 786 C CA . SER A 1 96 ? -6.651 6.399 14.533 1.00 97.06 96 SER A CA 1
ATOM 787 C C . SER A 1 96 ? -5.458 7.194 13.998 1.00 97.06 96 SER A C 1
ATOM 789 O O . SER A 1 96 ? -4.904 6.836 12.965 1.00 97.06 96 SER A O 1
ATOM 791 N N . ALA A 1 97 ? -5.000 8.212 14.736 1.00 97.25 97 ALA A N 1
ATOM 792 C CA . ALA A 1 97 ? -3.839 9.018 14.361 1.00 97.25 97 ALA A CA 1
ATOM 793 C C . ALA A 1 97 ? -2.540 8.196 14.253 1.00 97.25 97 ALA A C 1
ATOM 795 O O . ALA A 1 97 ? -1.734 8.436 13.357 1.00 97.25 97 ALA A O 1
ATOM 796 N N . GLU A 1 98 ? -2.339 7.197 15.118 1.00 98.50 98 GLU A N 1
ATOM 797 C CA . GLU A 1 98 ? -1.161 6.322 15.064 1.00 98.50 98 GLU A CA 1
ATOM 798 C C . GLU A 1 98 ? -1.197 5.418 13.829 1.00 98.50 98 GLU A C 1
ATOM 800 O O . GLU A 1 98 ? -0.180 5.262 13.150 1.00 98.50 98 GLU A O 1
ATOM 805 N N . LYS A 1 99 ? -2.379 4.875 13.502 1.00 98.50 99 LYS A N 1
ATOM 806 C CA . LYS A 1 99 ? -2.586 4.068 12.291 1.00 98.50 99 LYS A CA 1
ATOM 807 C C . LYS A 1 99 ? -2.361 4.910 11.036 1.00 98.50 99 LYS A C 1
ATOM 809 O O . LYS A 1 99 ? -1.587 4.507 10.176 1.00 98.50 99 LYS A O 1
ATOM 814 N N . VAL A 1 100 ? -2.948 6.109 10.964 1.00 98.25 100 VAL A N 1
ATOM 815 C CA . VAL A 1 100 ? -2.745 7.064 9.856 1.00 98.25 100 VAL A CA 1
ATOM 816 C C . VAL A 1 100 ? -1.267 7.422 9.698 1.00 98.25 100 VAL A C 1
ATOM 818 O O . VAL A 1 100 ? -0.757 7.460 8.581 1.00 98.25 100 VAL A O 1
ATOM 821 N N . ASN A 1 101 ? -0.533 7.606 10.798 1.00 98.31 101 ASN A N 1
ATOM 822 C CA . ASN A 1 101 ? 0.904 7.861 10.732 1.00 98.31 101 ASN A CA 1
ATOM 823 C C . ASN A 1 101 ? 1.696 6.674 10.146 1.00 98.31 101 ASN A C 1
ATOM 825 O O . ASN A 1 101 ? 2.713 6.891 9.489 1.00 98.31 101 ASN A O 1
ATOM 829 N N . ALA A 1 102 ? 1.248 5.428 10.339 1.00 98.69 102 ALA A N 1
ATOM 830 C CA . ALA A 1 102 ? 1.847 4.270 9.672 1.00 98.69 102 ALA A CA 1
ATOM 831 C C . ALA A 1 102 ? 1.639 4.329 8.146 1.00 98.69 102 ALA A C 1
ATOM 833 O O . ALA A 1 102 ? 2.600 4.142 7.398 1.00 98.69 102 ALA A O 1
ATOM 834 N N . PHE A 1 103 ? 0.434 4.683 7.680 1.00 98.50 103 PHE A N 1
ATOM 835 C CA . PHE A 1 103 ? 0.172 4.909 6.250 1.00 98.50 103 PHE A CA 1
ATOM 836 C C . PHE A 1 103 ? 1.023 6.039 5.681 1.00 98.50 103 PHE A C 1
ATOM 838 O O . PHE A 1 103 ? 1.661 5.858 4.647 1.00 98.50 103 PHE A O 1
ATOM 845 N N . LYS A 1 104 ? 1.100 7.173 6.385 1.00 98.31 104 LYS A N 1
ATOM 846 C CA . LYS A 1 104 ? 1.919 8.309 5.957 1.00 98.31 104 LYS A CA 1
ATOM 847 C C . LYS A 1 104 ? 3.383 7.915 5.770 1.00 98.31 104 LYS A C 1
ATOM 849 O O . LYS A 1 104 ? 3.986 8.278 4.769 1.00 98.31 104 LYS A O 1
ATOM 854 N N . LYS A 1 105 ? 3.958 7.130 6.686 1.00 98.50 105 LYS A N 1
ATOM 855 C CA . LYS A 1 105 ? 5.330 6.613 6.529 1.00 98.50 105 LYS A CA 1
ATOM 856 C C . LYS A 1 105 ? 5.486 5.750 5.276 1.00 98.50 105 LYS A C 1
ATOM 858 O O . LYS A 1 105 ? 6.478 5.901 4.566 1.00 98.50 105 LYS A O 1
ATOM 863 N N . ALA A 1 106 ? 4.527 4.865 5.001 1.00 98.44 106 ALA A N 1
ATOM 864 C CA . ALA A 1 106 ? 4.557 4.021 3.809 1.00 98.44 106 ALA A CA 1
ATOM 865 C C . ALA A 1 106 ? 4.480 4.860 2.523 1.00 98.44 106 ALA A C 1
ATOM 867 O O . ALA A 1 106 ? 5.315 4.690 1.640 1.00 98.44 106 ALA A O 1
ATOM 868 N N . VAL A 1 107 ? 3.558 5.825 2.466 1.00 97.62 107 VAL A N 1
ATOM 869 C CA . VAL A 1 107 ? 3.401 6.757 1.339 1.00 97.62 107 VAL A CA 1
ATOM 870 C C . VAL A 1 107 ? 4.657 7.593 1.109 1.00 97.62 107 VAL A C 1
ATOM 872 O O . VAL A 1 107 ? 5.157 7.631 -0.006 1.00 97.62 107 VAL A O 1
ATOM 875 N N . LEU A 1 108 ? 5.239 8.185 2.154 1.00 97.69 108 LEU A N 1
ATOM 876 C CA . LEU A 1 108 ? 6.495 8.932 2.024 1.00 97.69 108 LEU A CA 1
ATOM 877 C C . LEU A 1 108 ? 7.641 8.049 1.509 1.00 97.69 108 LEU A C 1
ATOM 879 O O . LEU A 1 108 ? 8.483 8.506 0.740 1.00 97.69 108 LEU A O 1
ATOM 883 N N . THR A 1 109 ? 7.666 6.772 1.898 1.00 97.75 109 THR A N 1
ATOM 884 C CA . THR A 1 109 ? 8.656 5.816 1.380 1.00 97.75 109 THR A CA 1
ATOM 885 C C . THR A 1 109 ? 8.413 5.503 -0.101 1.00 97.75 109 THR A C 1
ATOM 887 O O . THR A 1 109 ? 9.377 5.402 -0.855 1.00 97.75 109 THR A O 1
ATOM 890 N N . LEU A 1 110 ? 7.152 5.405 -0.537 1.00 97.00 110 LEU A N 1
ATOM 891 C CA . LEU A 1 110 ? 6.788 5.252 -1.952 1.00 97.00 110 LEU A CA 1
ATOM 892 C C . LEU A 1 110 ? 7.135 6.499 -2.770 1.00 97.00 110 LEU A C 1
ATOM 894 O O . LEU A 1 110 ? 7.657 6.366 -3.869 1.00 97.00 110 LEU A O 1
ATOM 898 N N . ASN A 1 111 ? 6.911 7.696 -2.228 1.00 94.88 111 ASN A N 1
ATOM 899 C CA . ASN A 1 111 ? 7.279 8.950 -2.886 1.00 94.88 111 ASN A CA 1
ATOM 900 C C . ASN A 1 111 ? 8.798 9.041 -3.085 1.00 94.88 111 ASN A C 1
ATOM 902 O O . ASN A 1 111 ? 9.252 9.407 -4.162 1.00 94.88 111 ASN A O 1
ATOM 906 N N . ASN A 1 112 ? 9.585 8.651 -2.076 1.00 95.62 112 ASN A N 1
ATOM 907 C CA . ASN A 1 112 ? 11.042 8.588 -2.207 1.00 95.62 112 ASN A CA 1
ATOM 908 C C . ASN A 1 112 ? 11.476 7.564 -3.262 1.00 95.62 112 ASN A C 1
ATOM 910 O O . ASN A 1 112 ? 12.361 7.865 -4.052 1.00 95.62 112 ASN A O 1
ATOM 914 N N . LEU A 1 113 ? 10.838 6.387 -3.299 1.00 94.94 113 LEU A N 1
ATOM 915 C CA . LEU A 1 113 ? 11.083 5.375 -4.329 1.00 94.94 113 LEU A CA 1
ATOM 916 C C . LEU A 1 113 ? 10.787 5.926 -5.731 1.00 94.94 113 LEU A C 1
ATOM 918 O O . LEU A 1 113 ? 11.610 5.786 -6.624 1.00 94.94 113 LEU A O 1
ATOM 922 N N . SER A 1 114 ? 9.647 6.595 -5.909 1.00 92.12 114 SER A N 1
ATOM 923 C CA . SER A 1 114 ? 9.266 7.220 -7.179 1.00 92.12 114 SER A CA 1
ATOM 924 C C . SER A 1 114 ? 10.205 8.351 -7.592 1.00 92.12 114 SER A C 1
ATOM 926 O O . SER A 1 114 ? 10.378 8.577 -8.778 1.00 92.12 114 SER A O 1
ATOM 928 N N . ALA A 1 115 ? 10.809 9.064 -6.640 1.00 93.25 115 ALA A N 1
ATOM 929 C CA . ALA A 1 115 ? 11.755 10.138 -6.937 1.00 93.25 115 ALA A CA 1
ATOM 930 C C . ALA A 1 115 ? 13.119 9.625 -7.437 1.00 93.25 115 ALA A C 1
ATOM 932 O O . ALA A 1 115 ? 13.912 10.407 -7.959 1.00 93.25 115 ALA A O 1
ATOM 933 N N . GLU A 1 116 ? 13.423 8.337 -7.250 1.00 94.00 116 GLU A N 1
ATOM 934 C CA . GLU A 1 116 ? 14.624 7.715 -7.817 1.00 94.00 116 GLU A CA 1
ATOM 935 C C . GLU A 1 116 ? 14.464 7.423 -9.314 1.00 94.00 116 GLU A C 1
ATOM 937 O O . GLU A 1 116 ? 15.450 7.466 -10.050 1.00 94.00 116 GLU A O 1
ATOM 942 N N . ASP A 1 117 ? 13.237 7.127 -9.751 1.00 91.31 117 ASP A N 1
ATOM 943 C CA . ASP A 1 117 ? 12.883 6.803 -11.129 1.00 91.31 117 ASP A CA 1
ATOM 944 C C . ASP A 1 117 ? 11.383 7.064 -11.356 1.00 91.31 117 ASP A C 1
ATOM 946 O O . ASP A 1 117 ? 10.518 6.342 -10.848 1.00 91.31 117 ASP A O 1
ATOM 950 N N . ASP A 1 118 ? 11.089 8.097 -12.151 1.00 89.25 118 ASP A N 1
ATOM 951 C CA . ASP A 1 118 ? 9.729 8.562 -12.442 1.00 89.25 118 ASP A CA 1
ATOM 952 C C . ASP A 1 118 ? 8.873 7.515 -13.188 1.00 89.25 118 ASP A C 1
ATOM 954 O O . ASP A 1 118 ? 7.652 7.649 -13.231 1.00 89.25 118 ASP A O 1
ATOM 958 N N . SER A 1 119 ? 9.481 6.461 -13.753 1.00 91.69 119 SER A N 1
ATOM 959 C CA . SER A 1 119 ? 8.761 5.365 -14.423 1.00 91.69 119 SER A CA 1
ATOM 960 C C . SER A 1 119 ? 8.198 4.311 -13.461 1.00 91.69 119 SER A C 1
ATOM 962 O O . SER A 1 119 ? 7.436 3.436 -13.872 1.00 91.69 119 SER A O 1
ATOM 964 N N . LEU A 1 120 ? 8.559 4.366 -12.171 1.00 94.75 120 LEU A N 1
ATOM 965 C CA . LEU A 1 120 ? 8.146 3.357 -11.191 1.00 94.75 120 LEU A CA 1
ATOM 966 C C . LEU A 1 120 ? 6.692 3.492 -10.739 1.00 94.75 120 LEU A C 1
ATOM 968 O O . LEU A 1 120 ? 6.095 2.491 -10.344 1.00 94.75 120 LEU A O 1
ATOM 972 N N . ILE A 1 121 ? 6.142 4.709 -10.724 1.00 94.50 121 ILE A N 1
ATOM 973 C CA . ILE A 1 121 ? 4.754 4.961 -10.325 1.00 94.50 121 ILE A CA 1
ATOM 974 C C . ILE A 1 121 ? 4.097 5.870 -11.361 1.00 94.50 121 ILE A C 1
ATOM 976 O O . ILE A 1 121 ? 4.111 7.095 -11.235 1.00 94.50 121 ILE A O 1
ATOM 980 N N . GLU A 1 122 ? 3.465 5.262 -12.361 1.00 92.69 122 GLU A N 1
ATOM 981 C CA . GLU A 1 122 ? 2.605 5.969 -13.299 1.00 92.69 122 GLU A CA 1
ATOM 982 C C . GLU A 1 122 ? 1.130 5.839 -12.877 1.00 92.69 122 GLU A C 1
ATOM 984 O O . GLU A 1 122 ? 0.788 5.608 -11.713 1.00 92.69 122 GLU A O 1
ATOM 989 N N . THR A 1 123 ? 0.212 6.049 -13.822 1.00 93.81 123 THR A N 1
ATOM 990 C CA . THR A 1 123 ? -1.228 6.030 -13.537 1.00 93.81 123 THR A CA 1
ATOM 991 C C . THR A 1 123 ? -1.694 4.643 -13.087 1.00 93.81 123 THR A C 1
ATOM 993 O O . THR A 1 123 ? -2.418 4.550 -12.098 1.00 93.81 123 THR A O 1
ATOM 996 N N . GLY A 1 124 ? -1.250 3.576 -13.762 1.00 95.44 124 GLY A N 1
ATOM 997 C CA . GLY A 1 124 ? -1.680 2.208 -13.456 1.00 95.44 124 GLY A CA 1
ATOM 998 C C . GLY A 1 124 ? -1.198 1.734 -12.085 1.00 95.44 124 GLY A C 1
ATOM 999 O O . GLY A 1 124 ? -1.980 1.213 -11.291 1.00 95.44 124 GLY A O 1
ATOM 1000 N N . GLU A 1 125 ? 0.067 1.991 -11.756 1.00 96.81 125 GLU A N 1
ATOM 1001 C CA . GLU A 1 125 ? 0.626 1.641 -10.453 1.00 96.81 125 GLU A CA 1
ATOM 1002 C C . GLU A 1 125 ? -0.046 2.444 -9.347 1.00 96.81 125 GLU A C 1
ATOM 1004 O O . GLU A 1 125 ? -0.373 1.895 -8.296 1.00 96.81 125 GLU A O 1
ATOM 1009 N N . ARG A 1 126 ? -0.306 3.737 -9.576 1.00 95.50 126 ARG A N 1
ATOM 1010 C CA . ARG A 1 126 ? -1.006 4.570 -8.598 1.00 95.50 126 ARG A CA 1
ATOM 1011 C C . ARG A 1 126 ? -2.406 4.038 -8.300 1.00 95.50 126 ARG A C 1
ATOM 1013 O O . ARG A 1 126 ? -2.800 4.037 -7.138 1.00 95.50 126 ARG A O 1
ATOM 1020 N N . GLU A 1 127 ? -3.144 3.577 -9.305 1.00 96.50 127 GLU A N 1
ATOM 1021 C CA . GLU A 1 127 ? -4.468 2.974 -9.117 1.00 96.50 127 GLU A CA 1
ATOM 1022 C C . GLU A 1 127 ? -4.402 1.691 -8.275 1.00 96.50 127 GLU A C 1
ATOM 1024 O O . GLU A 1 127 ? -5.138 1.566 -7.292 1.00 96.50 127 GLU A O 1
ATOM 1029 N N . ASP A 1 128 ? -3.474 0.783 -8.591 1.00 97.81 128 ASP A N 1
ATOM 1030 C CA . ASP A 1 128 ? -3.259 -0.449 -7.821 1.00 97.81 128 ASP A CA 1
ATOM 1031 C C . ASP A 1 128 ? -2.873 -0.162 -6.362 1.00 97.81 128 ASP A C 1
ATOM 1033 O O . ASP A 1 128 ? -3.398 -0.767 -5.422 1.00 97.81 128 ASP A O 1
ATOM 1037 N N . LEU A 1 129 ? -1.944 0.776 -6.160 1.00 97.75 129 LEU A N 1
ATOM 1038 C CA . LEU A 1 129 ? -1.445 1.148 -4.842 1.00 97.75 129 LEU A CA 1
ATOM 1039 C C . LEU A 1 129 ? -2.529 1.845 -4.009 1.00 97.75 129 LEU A C 1
ATOM 1041 O O . LEU A 1 129 ? -2.652 1.558 -2.818 1.00 97.75 129 LEU A O 1
ATOM 1045 N N . CYS A 1 130 ? -3.338 2.722 -4.613 1.00 96.19 130 CYS A N 1
ATOM 1046 C CA . CYS A 1 130 ? -4.488 3.340 -3.950 1.00 96.19 130 CYS A CA 1
ATOM 1047 C C . CYS A 1 130 ? -5.520 2.284 -3.527 1.00 96.19 130 CYS A C 1
ATOM 1049 O O . CYS A 1 130 ? -5.943 2.288 -2.370 1.00 96.19 130 CYS A O 1
ATOM 1051 N N . ALA A 1 131 ? -5.853 1.334 -4.407 1.00 96.31 131 ALA A N 1
ATOM 1052 C CA . ALA A 1 131 ? -6.771 0.245 -4.076 1.00 96.31 131 ALA A CA 1
ATOM 1053 C C . ALA A 1 131 ? -6.260 -0.591 -2.889 1.00 96.31 131 ALA A C 1
ATOM 1055 O O . ALA A 1 131 ? -7.018 -0.888 -1.961 1.00 96.31 131 ALA A O 1
ATOM 1056 N N . LEU A 1 132 ? -4.961 -0.907 -2.864 1.00 98.06 132 LEU A N 1
ATOM 1057 C CA . LEU A 1 132 ? -4.343 -1.627 -1.752 1.00 98.06 132 LEU A CA 1
ATOM 1058 C C . LEU A 1 132 ? -4.375 -0.814 -0.443 1.00 98.06 132 LEU A C 1
ATOM 1060 O O . LEU A 1 132 ? -4.658 -1.367 0.624 1.00 98.06 132 LEU A O 1
ATOM 1064 N N . VAL A 1 133 ? -4.126 0.499 -0.500 1.00 97.88 133 VAL A N 1
ATOM 1065 C CA . VAL A 1 133 ? -4.235 1.397 0.666 1.00 97.88 133 VAL A CA 1
ATOM 1066 C C . VAL A 1 133 ? -5.656 1.403 1.229 1.00 97.88 133 VAL A C 1
ATOM 1068 O O . VAL A 1 133 ? -5.823 1.284 2.446 1.00 97.88 133 VAL A O 1
ATOM 1071 N N . ASP A 1 134 ? -6.683 1.480 0.386 1.00 95.88 134 ASP A N 1
ATOM 1072 C CA . ASP A 1 134 ? -8.078 1.480 0.836 1.00 95.88 134 ASP A CA 1
ATOM 1073 C C . ASP A 1 134 ? -8.473 0.149 1.486 1.00 95.88 134 ASP A C 1
ATOM 1075 O O . ASP A 1 134 ? -9.105 0.124 2.549 1.00 95.88 134 ASP A O 1
ATOM 1079 N N . GLN A 1 135 ? -8.029 -0.974 0.918 1.00 97.44 135 GLN A N 1
ATOM 1080 C CA . GLN A 1 135 ? -8.244 -2.291 1.517 1.00 97.44 135 GLN A CA 1
ATOM 1081 C C . GLN A 1 135 ? -7.595 -2.406 2.901 1.00 97.44 135 GLN A C 1
ATOM 1083 O O . GLN A 1 135 ? -8.236 -2.870 3.850 1.00 97.44 135 GLN A O 1
ATOM 1088 N N . ILE A 1 136 ? -6.344 -1.956 3.050 1.00 98.44 136 ILE A N 1
ATOM 1089 C CA . ILE A 1 136 ? -5.640 -1.984 4.340 1.00 98.44 136 ILE A CA 1
ATOM 1090 C C . ILE A 1 136 ? -6.293 -1.006 5.332 1.00 98.44 136 ILE A C 1
ATOM 1092 O O . ILE A 1 136 ? -6.376 -1.307 6.526 1.00 98.44 136 ILE A O 1
ATOM 1096 N N . THR A 1 137 ? -6.815 0.130 4.858 1.00 98.06 137 THR A N 1
ATOM 1097 C CA . THR A 1 137 ? -7.558 1.110 5.673 1.00 98.06 137 THR A CA 1
ATOM 1098 C C . THR A 1 137 ? -8.764 0.444 6.329 1.00 98.06 137 THR A C 1
ATOM 1100 O O . THR A 1 137 ? -8.909 0.480 7.552 1.00 98.06 137 THR A O 1
ATOM 1103 N N . ILE A 1 138 ? -9.567 -0.273 5.540 1.00 97.44 138 ILE A N 1
ATOM 1104 C CA . ILE A 1 138 ? -10.718 -1.032 6.043 1.00 97.44 138 ILE A CA 1
ATOM 1105 C C . ILE A 1 138 ? -10.259 -2.158 6.981 1.00 97.44 138 ILE A C 1
ATOM 1107 O O . ILE A 1 138 ? -10.817 -2.335 8.066 1.00 97.44 138 ILE A O 1
ATOM 1111 N N . ALA A 1 139 ? -9.225 -2.914 6.599 1.00 97.94 139 ALA A N 1
ATOM 1112 C CA . ALA A 1 139 ? -8.728 -4.042 7.385 1.00 97.94 139 ALA A CA 1
ATOM 1113 C C . ALA A 1 139 ? -8.192 -3.629 8.765 1.00 97.94 139 ALA A C 1
ATOM 1115 O O . ALA A 1 139 ? -8.351 -4.384 9.727 1.00 97.94 139 ALA A O 1
ATOM 1116 N N . CYS A 1 140 ? -7.603 -2.434 8.884 1.00 97.81 140 CYS A N 1
ATOM 1117 C CA . CYS A 1 140 ? -7.124 -1.899 10.159 1.00 97.81 140 CYS A CA 1
ATOM 1118 C C . CYS A 1 140 ? -8.218 -1.210 11.001 1.00 97.81 140 CYS A C 1
ATOM 1120 O O . CYS A 1 140 ? -7.932 -0.687 12.085 1.00 97.81 140 CYS A O 1
ATOM 1122 N N . GLY A 1 141 ? -9.472 -1.234 10.538 1.00 97.19 141 GLY A N 1
ATOM 1123 C CA . GLY A 1 141 ? -10.628 -0.693 11.251 1.00 97.19 141 GLY A CA 1
ATOM 1124 C C . GLY A 1 141 ? -10.768 0.827 11.164 1.00 97.19 141 GLY A C 1
ATOM 1125 O O . GLY A 1 141 ? -11.517 1.403 11.951 1.00 97.19 141 GLY A O 1
ATOM 1126 N N . LEU A 1 142 ? -10.056 1.481 10.243 1.00 97.38 142 LEU A N 1
ATOM 1127 C CA . LEU A 1 142 ? -10.328 2.871 9.892 1.00 97.38 142 LEU A CA 1
ATOM 1128 C C . LEU A 1 142 ? -11.538 2.931 8.953 1.00 97.38 142 LEU A C 1
ATOM 1130 O O . LEU A 1 142 ? -11.769 2.027 8.150 1.00 97.38 142 LEU A O 1
ATOM 1134 N N . ASN A 1 143 ? -12.314 4.007 9.048 1.00 95.50 143 ASN A N 1
ATOM 1135 C CA . ASN A 1 143 ? -13.440 4.257 8.159 1.00 95.50 143 ASN A CA 1
ATOM 1136 C C . ASN A 1 143 ? -12.982 5.168 7.008 1.00 95.50 143 ASN A C 1
ATOM 1138 O O . ASN A 1 143 ? -12.672 6.329 7.269 1.00 95.50 143 ASN A O 1
ATOM 1142 N N . PRO A 1 144 ? -12.964 4.703 5.742 1.00 92.56 144 PRO A N 1
ATOM 1143 C CA . PRO A 1 144 ? -12.545 5.526 4.604 1.00 92.56 144 PRO A CA 1
ATOM 1144 C C . PRO A 1 144 ? -13.297 6.858 4.490 1.00 92.56 144 PRO A C 1
ATOM 1146 O O . PRO A 1 144 ? -12.721 7.851 4.060 1.00 92.56 144 PRO A O 1
ATOM 1149 N N . LYS A 1 145 ? -14.557 6.911 4.944 1.00 94.56 145 LYS A N 1
ATOM 1150 C CA . LYS A 1 145 ? -15.371 8.136 4.899 1.00 94.56 145 LYS A CA 1
ATOM 1151 C C . LYS A 1 145 ? -14.829 9.281 5.759 1.00 94.56 145 LYS A C 1
ATOM 1153 O O . LYS A 1 145 ? -15.252 10.416 5.568 1.00 94.56 145 LYS A O 1
ATOM 1158 N N . ASP A 1 146 ? -13.932 8.987 6.696 1.00 95.19 146 ASP A N 1
ATOM 1159 C CA . ASP A 1 146 ? -13.341 9.984 7.589 1.00 95.19 146 ASP A CA 1
ATOM 1160 C C . ASP A 1 146 ? -12.159 10.731 6.929 1.00 95.19 146 ASP A C 1
ATOM 1162 O O . ASP A 1 146 ? -11.614 11.656 7.528 1.00 95.19 146 ASP A O 1
ATOM 1166 N N . PHE A 1 147 ? -11.762 10.351 5.707 1.00 93.88 147 PHE A N 1
ATOM 1167 C CA . PHE A 1 147 ? -10.577 10.859 5.005 1.00 93.88 147 PHE A CA 1
ATOM 1168 C C . PHE A 1 147 ? -10.916 11.326 3.586 1.00 93.88 147 PHE A C 1
ATOM 1170 O O . PHE A 1 147 ? -11.869 10.834 2.978 1.00 93.88 147 PHE A O 1
ATOM 1177 N N . GLY A 1 148 ? -10.152 12.281 3.051 1.00 89.25 148 GLY A N 1
ATOM 1178 C CA . GLY A 1 148 ? -10.253 12.718 1.658 1.00 89.25 148 GLY A CA 1
ATOM 1179 C C . GLY A 1 148 ? -11.617 13.291 1.279 1.00 89.25 148 GLY A C 1
ATOM 1180 O O . GLY A 1 148 ? -12.061 13.114 0.152 1.00 89.25 148 GLY A O 1
ATOM 1181 N N . GLY A 1 149 ? -12.349 13.882 2.230 1.00 89.94 149 GLY A N 1
ATOM 1182 C CA . GLY A 1 149 ? -13.732 14.324 2.000 1.00 89.94 149 GLY A CA 1
ATOM 1183 C C . GLY A 1 149 ? -14.730 13.182 1.754 1.00 89.94 149 GLY A C 1
ATOM 1184 O O . GLY A 1 149 ? -15.821 13.431 1.248 1.00 89.94 149 GLY A O 1
ATOM 1185 N N . GLY A 1 150 ? -14.376 11.947 2.114 1.00 90.50 150 GLY A N 1
ATOM 1186 C CA . GLY A 1 150 ? -15.178 10.745 1.884 1.00 90.50 150 GLY A CA 1
ATOM 1187 C C . GLY A 1 150 ? -14.569 9.770 0.873 1.00 90.50 150 GLY A C 1
ATOM 1188 O O . GLY A 1 150 ? -15.044 8.639 0.783 1.00 90.50 150 GLY A O 1
ATOM 1189 N N . GLU A 1 151 ? -13.522 10.187 0.160 1.00 89.19 151 GLU A N 1
ATOM 1190 C CA . GLU A 1 151 ? -12.857 9.427 -0.907 1.00 89.19 151 GLU A CA 1
ATOM 1191 C C . GLU A 1 151 ? -11.810 8.421 -0.393 1.00 89.19 151 GLU A C 1
ATOM 1193 O O . GLU A 1 151 ? -11.159 7.745 -1.183 1.00 89.19 151 GLU A O 1
ATOM 1198 N N . GLY A 1 152 ? -11.612 8.313 0.924 1.00 92.69 152 GLY A N 1
ATOM 1199 C CA . GLY A 1 152 ? -10.683 7.348 1.510 1.00 92.69 152 GLY A CA 1
ATOM 1200 C C . GLY A 1 152 ? -9.286 7.895 1.779 1.00 92.69 152 GLY A C 1
ATOM 1201 O O . GLY A 1 152 ? -8.911 8.999 1.381 1.00 92.69 152 GLY A O 1
ATOM 1202 N N . LEU A 1 153 ? -8.501 7.101 2.509 1.00 94.25 153 LEU A N 1
ATOM 1203 C CA . LEU A 1 153 ? -7.177 7.504 2.985 1.00 94.25 153 LEU A CA 1
ATOM 1204 C C . LEU A 1 153 ? -6.173 7.646 1.834 1.00 94.25 153 LEU A C 1
ATOM 1206 O O . LEU A 1 153 ? -5.269 8.473 1.911 1.00 94.25 153 LEU A O 1
ATOM 1210 N N . ALA A 1 154 ? -6.351 6.890 0.745 1.00 93.69 154 ALA A N 1
ATOM 1211 C CA . ALA A 1 154 ? -5.521 6.999 -0.451 1.00 93.69 154 ALA A CA 1
ATOM 1212 C C . ALA A 1 154 ? -5.582 8.394 -1.109 1.00 93.69 154 ALA A C 1
ATOM 1214 O O . ALA A 1 154 ? -4.635 8.801 -1.786 1.00 93.69 154 ALA A O 1
ATOM 1215 N N . SER A 1 155 ? -6.660 9.152 -0.885 1.00 92.31 155 SER A N 1
ATOM 1216 C CA . SER A 1 155 ? -6.815 10.515 -1.407 1.00 92.31 155 SER A CA 1
ATOM 1217 C C . SER A 1 155 ? -5.894 11.528 -0.721 1.00 92.31 155 SER A C 1
ATOM 1219 O O . SER A 1 155 ? -5.469 12.491 -1.356 1.00 92.31 155 SER A O 1
ATOM 1221 N N . GLU A 1 156 ? -5.498 11.267 0.527 1.00 91.81 156 GLU A N 1
ATOM 1222 C CA . GLU A 1 156 ? -4.562 12.105 1.294 1.00 91.81 156 GLU A CA 1
ATOM 1223 C C . GLU A 1 156 ? -3.113 11.990 0.794 1.00 91.81 156 GLU A C 1
ATOM 1225 O O . GLU A 1 156 ? -2.263 12.794 1.164 1.00 91.81 156 GLU A O 1
ATOM 1230 N N . TRP A 1 157 ? -2.814 11.015 -0.075 1.00 92.12 157 TRP A N 1
ATOM 1231 C CA . TRP A 1 157 ? -1.464 10.770 -0.591 1.00 92.12 157 TRP A CA 1
ATOM 1232 C C . TRP A 1 157 ? -0.845 12.023 -1.217 1.00 92.12 157 TRP A C 1
ATOM 1234 O O . TRP A 1 157 ? 0.332 12.284 -1.015 1.00 92.12 157 TRP A O 1
ATOM 1244 N N . ARG A 1 158 ? -1.626 12.827 -1.953 1.00 83.50 158 ARG A N 1
ATOM 1245 C CA . ARG A 1 158 ? -1.115 14.040 -2.624 1.00 83.50 158 ARG A CA 1
ATOM 1246 C C . ARG A 1 158 ? -0.627 15.116 -1.650 1.00 83.50 158 ARG A C 1
ATOM 1248 O O . ARG A 1 158 ? 0.170 15.957 -2.047 1.00 83.50 158 ARG A O 1
ATOM 1255 N N . GLU A 1 159 ? -1.107 15.077 -0.413 1.00 87.88 159 GLU A N 1
ATOM 1256 C CA . GLU A 1 159 ? -0.801 16.056 0.629 1.00 87.88 159 GLU A CA 1
ATOM 1257 C C . GLU A 1 159 ? 0.366 15.610 1.532 1.00 87.88 159 GLU A C 1
ATOM 1259 O O . GLU A 1 159 ? 0.740 16.328 2.468 1.00 87.88 159 GLU A O 1
ATOM 1264 N N . TRP A 1 160 ? 0.922 14.413 1.303 1.00 90.94 160 TRP A N 1
ATOM 1265 C CA . TRP A 1 160 ? 2.035 13.839 2.068 1.00 90.94 160 TRP A CA 1
ATOM 1266 C C . TRP A 1 160 ? 3.303 13.764 1.230 1.00 90.94 160 TRP A C 1
ATOM 1268 O O . TRP A 1 160 ? 4.335 14.234 1.756 1.00 90.94 160 TRP A O 1
#

Foldseek 3Di:
DDDDDDDDDDDDDDDDDDDDDDDPDPPPPPPPPPPPVPDALLRLLVVLLVLQCLVVLCVCVVVVLVLSDPVLSVQLVVLSVQLSVQLVVCGLPHDPVSNLVSVVVSLVSVVVVCVVPVSSDDPVNLVSVLVSQQSSCVSSPHQQCVPLVHNGSSNCSVVD

Secondary structure (DSSP, 8-state):
-----------------------------------GGG--HHHHHHHGGGG-THHHHHHHGGGT-TT--HHHHHHHHHHHHHHHHHHHHH-TTS-HHHHHHHHHHHHHHHHHHHHH-TTSS-HHHHHHHHHHHHHHHHHTT--GGGSGGGT-GGGGGGG-

Organism: NCBI:txid551996

pLDDT: mean 83.7, std 23.15, range [33.25, 98.88]

Radius of gyration: 26.86 Å; chains: 1; bounding box: 46×81×51 Å

Sequence (160 aa):
MKVFFLLIIAQLLCNCNSNTKSKTDMGSVHKVRYNSASMTYQEKLKSCKADYPFVRWREAFNEGFEQYTEENCNRFKLIFDNLISDLIRLGEHSQSAEKVNAFKKAVLTLNNLSAEDDSLIETGEREDLCALVDQITIACGLNPKDFGGGEGLASEWREW